Protein 1VR8 (pdb70)

Structure (mmCIF, N/CA/C/O backbone):
data_1VR8
#
_entry.id   1VR8
#
_cell.length_a   57.730
_cell.length_b   57.730
_cell.length_c   87.944
_cell.angle_alpha   90.00
_cell.angle_beta   90.00
_cell.angle_gamma   120.00
#
_symmetry.space_group_name_H-M   'P 32 2 1'
#
loop_
_entity.id
_entity.type
_entity.pdbx_description
1 polymer 'GTP binding regulator'
2 non-polymer 'AZIDE ION'
3 non-polymer GLYCEROL
4 water water
#
loop_
_atom_site.group_PDB
_atom_site.id
_atom_site.type_symbol
_atom_site.label_atom_id
_atom_site.label_alt_id
_atom_site.label_comp_id
_atom_site.label_asym_id
_atom_site.label_entity_id
_atom_site.label_seq_id
_atom_site.pdbx_PDB_ins_code
_atom_site.Cartn_x
_atom_site.Cartn_y
_atom_site.Cartn_z
_atom_site.occupancy
_atom_site.B_iso_or_equiv
_atom_site.auth_seq_id
_atom_site.auth_comp_id
_atom_site.auth_asym_id
_atom_site.auth_atom_id
_atom_site.pdbx_PDB_model_num
ATOM 1 N N . LYS A 1 5 ? 37.386 3.361 0.162 1.00 38.81 -7 LYS A N 1
ATOM 2 C CA . LYS A 1 5 ? 36.977 2.716 -1.126 1.00 35.86 -7 LYS A CA 1
ATOM 3 C C . LYS A 1 5 ? 35.796 3.413 -1.790 1.00 33.24 -7 LYS A C 1
ATOM 4 O O . LYS A 1 5 ? 34.772 3.629 -1.147 1.00 32.25 -7 LYS A O 1
ATOM 10 N N . ILE A 1 6 ? 35.900 3.727 -3.084 1.00 28.20 -6 ILE A N 1
ATOM 11 C CA . ILE A 1 6 ? 34.750 4.309 -3.778 1.00 27.81 -6 ILE A CA 1
ATOM 12 C C . ILE A 1 6 ? 33.613 3.300 -3.918 1.00 23.69 -6 ILE A C 1
ATOM 13 O O . ILE A 1 6 ? 32.439 3.685 -3.894 1.00 27.98 -6 ILE A O 1
ATOM 18 N N . HIS A 1 7 ? 33.949 2.023 -4.039 1.00 20.23 -5 HIS A N 1
ATOM 19 C CA . HIS A 1 7 ? 32.953 0.974 -4.138 1.00 22.08 -5 HIS A CA 1
ATOM 20 C C . HIS A 1 7 ? 33.212 -0.135 -3.137 1.00 23.86 -5 HIS A C 1
ATOM 21 O O . HIS A 1 7 ? 34.255 -0.776 -3.186 1.00 22.63 -5 HIS A O 1
ATOM 28 N N . HIS A 1 8 ? 32.219 -0.401 -2.293 1.00 22.02 -4 HIS A N 1
ATOM 29 C CA . HIS A 1 8 ? 32.238 -1.579 -1.432 1.00 23.84 -4 HIS A CA 1
ATOM 30 C C . HIS A 1 8 ? 31.728 -2.832 -2.134 1.00 22.51 -4 HIS A C 1
ATOM 31 O O . HIS A 1 8 ? 31.854 -3.929 -1.614 1.00 22.78 -4 HIS A O 1
ATOM 38 N N . HIS A 1 9 ? 31.217 -2.676 -3.356 1.00 21.25 -3 HIS A N 1
ATOM 39 C CA . HIS A 1 9 ? 30.763 -3.780 -4.163 1.00 21.76 -3 HIS A CA 1
ATOM 40 C C . HIS A 1 9 ? 31.178 -3.517 -5.598 1.00 21.06 -3 HIS A C 1
ATOM 41 O O . HIS A 1 9 ? 31.058 -2.383 -6.076 1.00 21.77 -3 HIS A O 1
ATOM 48 N N . HIS A 1 10 ? 31.746 -4.529 -6.245 1.00 19.88 -2 HIS A N 1
ATOM 49 C CA . HIS A 1 10 ? 32.102 -4.400 -7.666 1.00 21.40 -2 HIS A CA 1
ATOM 50 C C . HIS A 1 10 ? 32.142 -5.768 -8.329 1.00 22.64 -2 HIS A C 1
ATOM 51 O O . HIS A 1 10 ? 31.826 -6.796 -7.700 1.00 23.80 -2 HIS A O 1
ATOM 58 N N . HIS A 1 11 ? 32.541 -5.803 -9.602 1.00 21.89 -1 HIS A N 1
ATOM 59 C CA . HIS A 1 11 ? 32.445 -6.997 -10.423 1.00 22.97 -1 HIS A CA 1
ATOM 60 C C . HIS A 1 11 ? 33.739 -7.837 -10.427 1.00 23.10 -1 HIS A C 1
ATOM 61 O O . HIS A 1 11 ? 34.267 -8.239 -11.469 1.00 24.64 -1 HIS A O 1
ATOM 68 N N . HIS A 1 12 ? 34.247 -8.042 -9.217 1.00 20.71 0 HIS A N 1
ATOM 69 C CA . HIS A 1 12 ? 35.390 -8.879 -8.977 1.00 21.45 0 HIS A CA 1
ATOM 70 C C . HIS A 1 12 ? 35.337 -9.258 -7.511 1.00 22.06 0 HIS A C 1
ATOM 71 O O . HIS A 1 12 ? 34.701 -8.573 -6.716 1.00 21.38 0 HIS A O 1
ATOM 78 N N . PRO A 1 13 ? 35.987 -10.357 -7.153 1.00 25.08 25 PRO A N 1
ATOM 79 C CA . PRO A 1 13 ? 36.066 -10.706 -5.758 1.00 22.71 25 PRO A CA 1
ATOM 80 C C . PRO A 1 13 ? 36.843 -9.693 -4.927 1.00 23.50 25 PRO A C 1
ATOM 81 O O . PRO A 1 13 ? 37.592 -8.874 -5.469 1.00 22.60 25 PRO A O 1
ATOM 85 N N . PRO A 1 14 ? 36.687 -9.772 -3.604 1.00 23.13 26 PRO A N 1
ATOM 86 C CA . PRO A 1 14 ? 37.536 -9.033 -2.673 1.00 22.96 26 PRO A CA 1
ATOM 87 C C . PRO A 1 14 ? 39.005 -9.350 -2.917 1.00 24.92 26 PRO A C 1
ATOM 88 O O . PRO A 1 14 ? 39.339 -10.390 -3.484 1.00 23.48 26 PRO A O 1
ATOM 92 N N . GLU A 1 15 ? 39.886 -8.447 -2.532 1.00 25.35 27 GLU A N 1
ATOM 93 C CA . GLU A 1 15 ? 41.304 -8.616 -2.830 1.00 29.66 27 GLU A CA 1
ATOM 94 C C . GLU A 1 15 ? 41.900 -9.875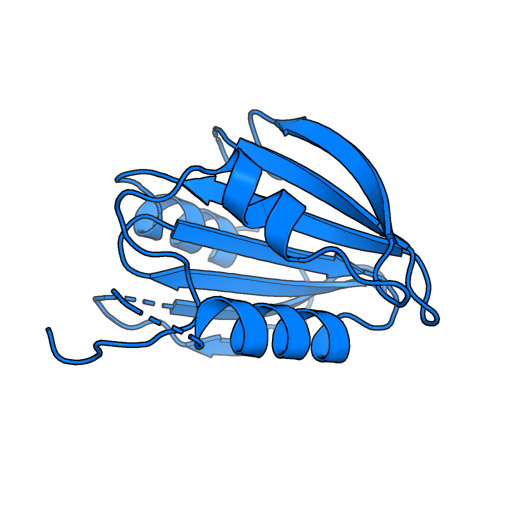 -2.183 1.00 26.20 27 GLU A C 1
ATOM 95 O O . GLU A 1 15 ? 42.765 -10.514 -2.776 1.00 28.34 27 GLU A O 1
ATOM 101 N N . ALA A 1 16 ? 41.385 -10.287 -1.020 1.00 26.31 28 ALA A N 1
ATOM 102 C CA . ALA A 1 16 ? 41.902 -11.464 -0.314 1.00 26.50 28 ALA A CA 1
ATOM 103 C C . ALA A 1 16 ? 41.337 -12.794 -0.809 1.00 26.38 28 ALA A C 1
ATOM 104 O O . ALA A 1 16 ? 41.756 -13.832 -0.350 1.00 25.42 28 ALA A O 1
ATOM 106 N N . TYR A 1 17 ? 40.397 -12.775 -1.733 1.00 23.97 29 TYR A N 1
ATOM 107 C CA . TYR A 1 17 ? 39.620 -13.970 -2.062 1.00 24.51 29 TYR A CA 1
ATOM 108 C C . TYR A 1 17 ? 40.477 -14.932 -2.903 1.00 25.53 29 TYR A C 1
ATOM 109 O O . TYR A 1 17 ? 41.304 -14.486 -3.690 1.00 25.69 29 TYR A O 1
ATOM 118 N N . SER A 1 18 ? 40.281 -16.235 -2.699 1.00 24.10 30 SER A N 1
ATOM 119 C CA . SER A 1 18 ? 40.952 -17.268 -3.472 1.00 26.06 30 SER A CA 1
ATOM 120 C C . SER A 1 18 ? 40.558 -17.269 -4.939 1.00 24.55 30 SER A C 1
ATOM 121 O O . SER A 1 18 ? 39.382 -17.173 -5.292 1.00 25.19 30 SER A O 1
ATOM 124 N N . LEU A 1 19 ? 41.548 -17.418 -5.811 1.00 27.46 31 LEU A N 1
ATOM 125 C CA . LEU A 1 19 ? 41.281 -17.556 -7.231 1.00 25.09 31 LEU A CA 1
ATOM 126 C C . LEU A 1 19 ? 40.378 -18.773 -7.505 1.00 23.05 31 LEU A C 1
ATOM 127 O O . LEU A 1 19 ? 39.431 -18.717 -8.308 1.00 25.00 31 LEU A O 1
ATOM 132 N N . ASP A 1 20 ? 40.674 -19.883 -6.837 1.00 23.55 32 ASP A N 1
ATOM 133 C CA . ASP A 1 20 ? 39.866 -21.086 -7.021 1.00 24.34 32 ASP A CA 1
ATOM 134 C C . ASP A 1 20 ? 38.424 -20.836 -6.623 1.00 24.33 32 ASP A C 1
ATOM 135 O O . ASP A 1 20 ? 37.476 -21.203 -7.339 1.00 24.35 32 ASP A O 1
ATOM 140 N N . THR A 1 21 ? 38.231 -20.199 -5.479 1.00 25.48 33 THR A N 1
ATOM 141 C CA . THR A 1 21 ? 36.878 -19.952 -5.011 1.00 25.30 33 THR A CA 1
ATOM 142 C C . THR A 1 21 ? 36.153 -18.991 -5.938 1.00 25.35 33 THR A C 1
ATOM 143 O O . THR A 1 21 ? 34.969 -19.148 -6.185 1.00 24.66 33 THR A O 1
ATOM 147 N N . ALA A 1 22 ? 36.885 -18.058 -6.539 1.00 25.96 34 ALA A N 1
ATOM 148 C CA . ALA A 1 22 ? 36.318 -17.152 -7.527 1.00 25.76 34 ALA A CA 1
ATOM 149 C C . ALA A 1 22 ? 35.709 -17.894 -8.738 1.00 25.60 34 ALA A C 1
ATOM 150 O O . ALA A 1 22 ? 34.764 -17.419 -9.333 1.00 25.90 34 ALA A O 1
ATOM 152 N N . ILE A 1 23 ? 36.248 -19.054 -9.081 1.00 20.85 35 ILE A N 1
ATOM 153 C CA . ILE A 1 23 ? 35.638 -19.902 -10.113 1.00 22.34 35 ILE A CA 1
ATOM 154 C C . ILE A 1 23 ? 34.465 -20.699 -9.560 1.00 22.08 35 ILE A C 1
ATOM 155 O O . ILE A 1 23 ? 33.336 -20.705 -10.111 1.00 23.17 35 ILE A O 1
ATOM 160 N N . PHE A 1 24 ? 34.720 -21.396 -8.460 1.00 24.60 36 PHE A N 1
ATOM 161 C CA . PHE A 1 24 ? 33.744 -22.362 -7.960 1.00 24.51 36 PHE A CA 1
ATOM 162 C C . PHE A 1 24 ? 32.461 -21.710 -7.479 1.00 24.26 36 PHE A C 1
ATOM 163 O O . PHE A 1 24 ? 31.385 -22.288 -7.592 1.00 24.09 36 PHE A O 1
ATOM 171 N N . VAL A 1 25 ? 32.547 -20.470 -6.996 1.00 23.34 37 VAL A N 1
ATOM 172 C CA . VAL A 1 25 ? 31.353 -19.774 -6.524 1.00 19.83 37 VAL A CA 1
ATOM 173 C C . VAL A 1 25 ? 30.362 -19.424 -7.658 1.00 23.25 37 VAL A C 1
ATOM 174 O O . VAL A 1 25 ? 29.204 -19.110 -7.426 1.00 24.19 37 VAL A O 1
ATOM 178 N N . LEU A 1 26 ? 30.828 -19.504 -8.904 1.00 23.23 38 LEU A N 1
ATOM 179 C CA . LEU A 1 26 ? 29.974 -19.160 -10.050 1.00 21.90 38 LEU A CA 1
ATOM 180 C C . LEU A 1 26 ? 29.058 -20.288 -10.499 1.00 23.03 38 LEU A C 1
ATOM 181 O O . LEU A 1 26 ? 28.159 -20.073 -11.308 1.00 21.70 38 LEU A O 1
ATOM 186 N N . GLU A 1 27 ? 29.287 -21.501 -10.020 1.00 22.60 39 GLU A N 1
ATOM 187 C CA . GLU A 1 27 ? 28.514 -22.627 -10.474 1.00 24.16 39 GLU A CA 1
ATOM 188 C C . GLU A 1 27 ? 27.056 -22.510 -9.975 1.00 25.47 39 GLU A C 1
ATOM 189 O O . GLU A 1 27 ? 26.787 -22.080 -8.849 1.00 25.17 39 GLU A O 1
ATOM 195 N N . THR A 1 28 ? 26.088 -22.849 -10.829 1.00 21.82 40 THR A N 1
ATOM 196 C CA . THR A 1 28 ? 24.706 -22.997 -10.415 1.00 23.39 40 THR A CA 1
ATOM 197 C C . THR A 1 28 ? 24.161 -24.177 -11.209 1.00 26.34 40 THR A C 1
ATOM 198 O O . THR A 1 28 ? 24.877 -24.763 -12.021 1.00 24.48 40 THR A O 1
ATOM 202 N N . ARG A 1 29 ? 22.889 -24.493 -11.030 1.00 26.36 41 ARG A N 1
ATOM 203 C CA . ARG A 1 29 ? 22.291 -25.545 -11.852 1.00 29.14 41 ARG A CA 1
ATOM 204 C C . ARG A 1 29 ? 22.273 -25.179 -13.341 1.00 27.95 41 ARG A C 1
ATOM 205 O O . ARG A 1 29 ? 22.213 -26.064 -14.166 1.00 32.91 41 ARG A O 1
ATOM 208 N N . ASP A 1 30 ? 22.332 -23.896 -13.675 1.00 27.46 42 ASP A N 1
ATOM 209 C CA . ASP A 1 30 ? 22.312 -23.419 -15.080 1.00 30.48 42 ASP A CA 1
ATOM 210 C C . ASP A 1 30 ? 23.717 -23.143 -15.650 1.00 32.04 42 ASP A C 1
ATOM 211 O O . ASP A 1 30 ? 23.859 -22.792 -16.826 1.00 33.24 42 ASP A O 1
ATOM 216 N N . TYR A 1 31 ? 24.734 -23.179 -14.793 1.00 25.91 43 TYR A N 1
ATOM 217 C CA . TYR A 1 31 ? 26.112 -22.862 -15.183 1.00 25.29 43 TYR A CA 1
ATOM 218 C C . TYR A 1 31 ? 26.957 -23.968 -14.535 1.00 26.11 43 TYR A C 1
ATOM 219 O O . TYR A 1 31 ? 27.375 -23.821 -13.396 1.00 27.21 43 TYR A O 1
ATOM 228 N N . ARG A 1 32 ? 27.144 -25.076 -15.232 1.00 24.03 44 ARG A N 1
ATOM 229 C CA . ARG A 1 32 ? 27.749 -26.260 -14.628 1.00 25.41 44 ARG A CA 1
ATOM 230 C C . ARG A 1 32 ? 29.210 -26.287 -14.991 1.00 24.68 44 ARG A C 1
ATOM 231 O O . ARG A 1 32 ? 29.556 -26.224 -16.168 1.00 24.54 44 ARG A O 1
ATOM 239 N N . LEU A 1 33 ? 30.078 -26.408 -13.991 1.00 23.12 45 LEU A N 1
ATOM 240 C CA . LEU A 1 33 ? 31.506 -26.457 -14.256 1.00 22.67 45 LEU A CA 1
ATOM 241 C C . LEU A 1 33 ? 31.861 -27.809 -14.885 1.00 23.90 45 LEU A C 1
ATOM 242 O O . LEU A 1 33 ? 31.480 -28.869 -14.379 1.00 23.61 45 LEU A O 1
ATOM 247 N N . SER A 1 34 ? 32.550 -27.782 -16.026 1.00 21.23 46 SER A N 1
ATOM 248 C CA . SER A 1 34 ? 32.938 -28.988 -16.682 1.00 22.02 46 SER A CA 1
ATOM 249 C C . SER A 1 34 ? 34.443 -29.214 -16.782 1.00 20.71 46 SER A C 1
ATOM 250 O O . SER A 1 34 ? 34.870 -30.341 -17.032 1.00 22.67 46 SER A O 1
ATOM 253 N N . ASP A 1 35 ? 35.245 -28.159 -16.580 1.00 20.40 47 ASP A N 1
ATOM 254 C CA . ASP A 1 35 ? 36.692 -28.244 -16.691 1.00 18.82 47 ASP A CA 1
ATOM 255 C C . ASP A 1 35 ? 37.353 -27.075 -15.983 1.00 19.35 47 ASP A C 1
ATOM 256 O O . ASP A 1 35 ? 36.822 -25.985 -15.952 1.00 20.86 47 ASP A O 1
ATOM 261 N N . VAL A 1 36 ? 38.510 -27.360 -15.410 1.00 20.52 48 VAL A N 1
ATOM 262 C CA . VAL A 1 36 ? 39.394 -26.369 -14.796 1.00 20.67 48 VAL A CA 1
ATOM 263 C C . VAL A 1 36 ? 40.824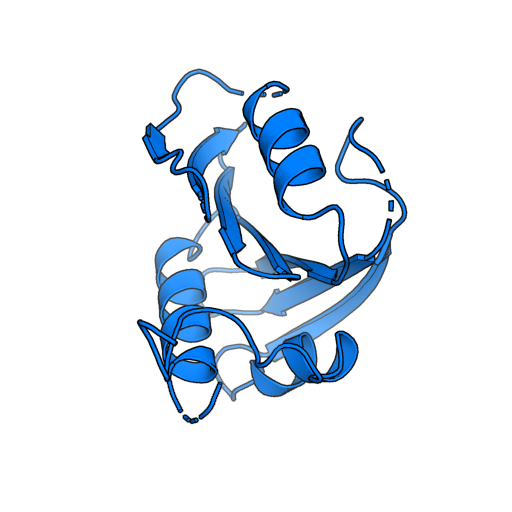 -26.758 -15.134 1.00 19.78 48 VAL A C 1
ATOM 264 O O . VAL A 1 36 ? 41.205 -27.925 -14.989 1.00 19.75 48 VAL A O 1
ATOM 268 N N . LYS A 1 37 ? 41.602 -25.783 -15.592 1.00 21.91 49 LYS A N 1
ATOM 269 C CA . LYS A 1 37 ? 42.993 -26.022 -15.975 1.00 22.08 49 LYS A CA 1
ATOM 270 C C . LYS A 1 37 ? 43.830 -24.802 -15.626 1.00 21.22 49 LYS A C 1
ATOM 271 O O . LYS A 1 37 ? 43.440 -23.679 -15.965 1.00 19.18 49 LYS A O 1
ATOM 277 N N . GLU A 1 38 ? 44.997 -25.028 -15.014 1.00 21.00 50 GLU A N 1
ATOM 278 C CA . GLU A 1 38 ? 46.000 -23.966 -14.857 1.00 22.37 50 GLU A CA 1
ATOM 279 C C . GLU A 1 38 ? 46.571 -23.570 -16.198 1.00 21.55 50 GLU A C 1
ATOM 280 O O . GLU A 1 38 ? 46.836 -24.436 -17.019 1.00 23.16 50 GLU A O 1
ATOM 286 N N . ILE A 1 39 ? 46.825 -22.269 -16.366 1.00 21.46 51 ILE A N 1
ATOM 287 C CA . ILE A 1 39 ? 47.414 -21.734 -17.583 1.00 23.92 51 ILE A CA 1
ATOM 288 C C . ILE A 1 39 ? 48.586 -20.801 -17.253 1.00 21.76 51 ILE A C 1
ATOM 289 O O . ILE A 1 39 ? 48.677 -20.254 -16.156 1.00 21.93 51 ILE A O 1
ATOM 294 N N . ASP A 1 40 ? 49.479 -20.658 -18.213 1.00 21.34 52 AS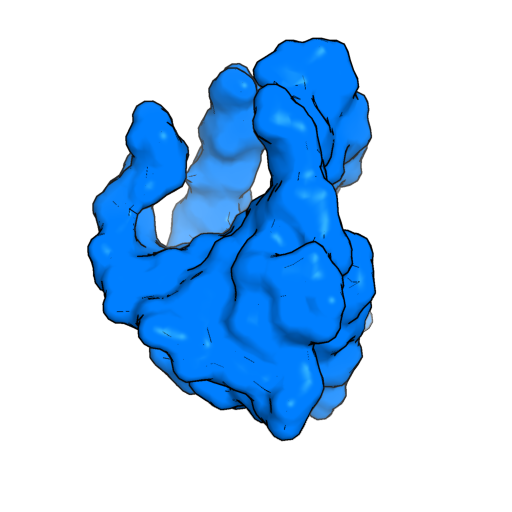P A N 1
ATOM 295 C CA . ASP A 1 40 ? 50.591 -19.733 -18.137 1.00 23.26 52 ASP A CA 1
ATOM 296 C C . ASP A 1 40 ? 50.374 -18.554 -19.086 1.00 23.38 52 ASP A C 1
ATOM 297 O O . ASP A 1 40 ? 51.079 -17.555 -19.010 1.00 22.48 52 ASP A O 1
ATOM 302 N N . SER A 1 41 ? 49.440 -18.699 -20.009 1.00 21.37 53 SER A N 1
ATOM 303 C CA . SER A 1 41 ? 49.236 -17.685 -21.035 1.00 24.64 53 SER A CA 1
ATOM 304 C C . SER A 1 41 ? 47.822 -17.721 -21.584 1.00 27.09 53 SER A C 1
ATOM 305 O O . SER A 1 41 ? 47.093 -18.704 -21.424 1.00 25.13 53 SER A O 1
ATOM 308 N N . TYR A 1 42 ? 47.428 -16.605 -22.178 1.00 23.03 54 TYR A N 1
ATOM 309 C CA . TYR A 1 42 ? 46.251 -16.532 -23.008 1.00 25.97 54 TYR A CA 1
ATOM 310 C C . TYR A 1 42 ? 46.812 -16.158 -24.370 1.00 30.32 54 TYR A C 1
ATOM 311 O O . TYR A 1 42 ? 47.282 -15.042 -24.566 1.00 30.25 54 TYR A O 1
ATOM 320 N N . GLY A 1 43 ? 46.802 -17.122 -25.284 1.00 34.27 55 GLY A N 1
ATOM 321 C CA . GLY A 1 43 ? 47.509 -16.998 -26.559 1.00 33.68 55 GLY A CA 1
ATOM 322 C C . GLY A 1 43 ? 48.968 -16.675 -26.336 1.00 33.88 55 GLY A C 1
ATOM 323 O O . GLY A 1 43 ? 49.668 -17.374 -25.609 1.00 35.71 55 GLY A O 1
ATOM 324 N N . ASP A 1 44 ? 49.403 -15.573 -26.929 1.00 36.09 56 ASP A N 1
ATOM 325 C CA . ASP A 1 44 ? 50.784 -15.120 -26.835 1.00 35.78 56 ASP A CA 1
ATOM 326 C C . ASP A 1 44 ? 51.029 -14.192 -25.630 1.00 33.90 56 ASP A C 1
ATOM 327 O O . ASP A 1 44 ? 52.111 -13.621 -25.529 1.00 36.82 56 ASP A O 1
ATOM 330 N N . VAL A 1 45 ? 50.038 -14.025 -24.743 1.00 28.63 57 VAL A N 1
ATOM 331 C CA . VAL A 1 45 ? 50.172 -13.126 -23.612 1.00 25.32 57 VAL A CA 1
ATOM 332 C C . VAL A 1 45 ? 50.380 -13.888 -22.309 1.00 25.68 57 VAL A C 1
ATOM 333 O O . VAL A 1 45 ? 49.573 -14.722 -21.966 1.00 24.91 57 VAL A O 1
ATOM 337 N N . GLU A 1 46 ? 51.460 -13.587 -21.594 1.00 23.70 58 GLU A N 1
ATOM 338 C CA . GLU A 1 46 ? 51.759 -14.255 -20.345 1.00 28.89 58 GLU A CA 1
ATOM 339 C C . GLU A 1 46 ? 50.691 -13.895 -19.330 1.00 27.26 58 GLU A C 1
ATOM 340 O O . GLU A 1 46 ? 50.342 -12.727 -19.154 1.00 25.22 58 GLU A O 1
ATOM 354 N N . LYS A 1 48 ? 49.483 -15.952 -15.729 1.00 24.11 60 LYS A N 1
ATOM 355 C CA . LYS A 1 48 ? 49.497 -17.124 -14.876 1.00 26.57 60 LYS A CA 1
ATOM 356 C C . LYS A 1 48 ? 48.196 -17.147 -14.075 1.00 26.29 60 LYS A C 1
ATOM 357 O O . LYS A 1 48 ? 47.952 -16.317 -13.210 1.00 30.90 60 LYS A O 1
ATOM 362 N N . GLY A 1 49 ? 47.336 -18.093 -14.417 1.00 23.55 61 GLY A N 1
ATOM 363 C CA . GLY A 1 49 ? 45.990 -18.157 -13.889 1.00 24.97 61 GLY A CA 1
ATOM 364 C C . GLY A 1 49 ? 45.357 -19.523 -14.111 1.00 22.01 61 GLY A C 1
ATOM 365 O O . GLY A 1 49 ? 46.046 -20.550 -14.097 1.00 21.03 61 GLY A O 1
ATOM 366 N N . LYS A 1 50 ? 44.040 -19.511 -14.291 1.00 22.47 62 LYS A N 1
ATOM 367 C CA . LYS A 1 50 ? 43.273 -20.705 -14.610 1.00 23.81 62 LYS A CA 1
ATOM 368 C C . LYS A 1 50 ? 42.226 -20.367 -15.629 1.00 22.79 62 LYS A C 1
ATOM 369 O O . LYS A 1 50 ? 41.793 -19.212 -15.754 1.00 23.45 62 LYS A O 1
ATOM 375 N N . VAL A 1 51 ? 41.831 -21.382 -16.385 1.00 21.57 63 VAL A N 1
ATOM 376 C CA . VAL A 1 51 ? 40.670 -21.315 -17.242 1.00 20.78 63 VAL A CA 1
ATOM 377 C C . VAL A 1 51 ? 39.674 -22.412 -16.818 1.00 21.30 63 VAL A C 1
ATOM 378 O O . VAL A 1 51 ? 40.062 -23.562 -16.583 1.00 21.27 63 VAL A O 1
ATOM 382 N N . ALA A 1 52 ? 38.409 -22.020 -16.754 1.00 21.93 64 ALA A N 1
ATOM 383 C CA . ALA A 1 52 ? 37.297 -22.885 -16.431 1.00 20.70 64 ALA A CA 1
ATOM 384 C C . ALA A 1 52 ? 36.307 -22.882 -17.552 1.00 22.17 64 ALA A C 1
ATOM 385 O O . ALA A 1 52 ? 36.136 -21.851 -18.248 1.00 23.59 64 ALA A O 1
ATOM 387 N N . VAL A 1 53 ? 35.698 -24.035 -17.804 1.00 21.09 65 VAL A N 1
ATOM 388 C CA . VAL A 1 53 ? 34.616 -24.155 -18.762 1.00 20.43 65 VAL A CA 1
ATOM 389 C C . VAL A 1 53 ? 33.316 -24.440 -18.025 1.00 21.67 65 VAL A C 1
ATOM 390 O O . VAL A 1 53 ? 33.238 -25.372 -17.211 1.00 23.55 65 VAL A O 1
ATOM 394 N N . PHE A 1 54 ? 32.312 -23.627 -18.320 1.00 21.67 66 PHE A N 1
ATOM 395 C CA . PHE A 1 54 ? 30.976 -23.807 -17.777 1.00 20.43 66 PHE A CA 1
ATOM 396 C C . PHE A 1 54 ? 30.069 -24.221 -18.907 1.00 23.30 66 PHE A C 1
ATOM 397 O O . PHE A 1 54 ? 30.032 -23.581 -19.955 1.00 21.85 66 PHE A O 1
ATOM 405 N N . GLU A 1 55 ? 29.323 -25.290 -18.691 1.00 23.11 67 GLU A N 1
ATOM 406 C CA . GLU A 1 55 ? 28.274 -25.687 -19.622 1.00 24.48 67 GLU A CA 1
ATOM 407 C C . GLU A 1 55 ? 27.020 -24.894 -19.322 1.00 27.18 67 GLU A C 1
ATOM 408 O O . GLU A 1 55 ? 26.587 -24.821 -18.179 1.00 24.90 67 GLU A O 1
ATOM 414 N N . THR A 1 56 ? 26.438 -24.289 -20.351 1.00 25.63 68 THR A N 1
ATOM 415 C CA . THR A 1 56 ? 25.284 -23.411 -20.175 1.00 26.75 68 THR A CA 1
ATOM 416 C C . THR A 1 56 ? 24.272 -23.836 -21.219 1.00 28.10 68 THR A C 1
ATOM 417 O O . THR A 1 56 ? 24.557 -24.674 -22.072 1.00 29.67 68 THR A O 1
ATOM 421 N N . GLU A 1 57 ? 23.074 -23.280 -21.143 1.00 29.65 69 GLU A N 1
ATOM 422 C CA . GLU A 1 57 ? 22.059 -23.620 -22.139 1.00 32.56 69 GLU A CA 1
ATOM 423 C C . GLU A 1 57 ? 22.457 -23.105 -23.523 1.00 31.33 69 GLU A C 1
ATOM 424 O O . GLU A 1 57 ? 21.928 -23.549 -24.531 1.00 32.01 69 GLU A O 1
ATOM 430 N N . TYR A 1 58 ? 23.369 -22.145 -23.551 1.00 29.23 70 TYR A N 1
ATOM 431 C CA . TYR A 1 58 ? 23.828 -21.532 -24.799 1.00 30.22 70 TYR A CA 1
ATOM 432 C C . TYR A 1 58 ? 24.980 -22.316 -25.437 1.00 30.23 70 TYR A C 1
ATOM 433 O O . TYR A 1 58 ? 25.302 -22.113 -26.615 1.00 29.52 70 TYR A O 1
ATOM 442 N N . GLY A 1 59 ? 25.572 -23.221 -24.659 1.00 26.97 71 GLY A N 1
ATOM 443 C CA . GLY A 1 59 ? 26.788 -23.952 -25.012 1.00 25.41 71 GLY A CA 1
ATOM 444 C C . GLY A 1 59 ? 27.908 -23.625 -24.033 1.00 24.15 71 GLY A C 1
ATOM 445 O O . GLY A 1 59 ? 27.690 -22.923 -23.049 1.00 24.54 71 GLY A O 1
ATOM 446 N N . PRO A 1 60 ? 29.121 -24.107 -24.311 1.00 23.87 72 PRO A N 1
ATOM 447 C CA . PRO A 1 60 ? 30.194 -23.912 -23.346 1.00 21.58 72 PRO A CA 1
ATOM 448 C C . PRO A 1 60 ? 30.719 -22.478 -23.378 1.00 20.93 72 PRO A C 1
ATOM 449 O O . PRO A 1 60 ? 30.849 -21.879 -24.448 1.00 21.34 72 PRO A O 1
ATOM 453 N N . VAL A 1 61 ? 30.997 -21.954 -22.197 1.00 20.30 73 VAL A N 1
ATOM 454 C CA . VAL A 1 61 ? 31.587 -20.646 -22.012 1.00 22.38 73 VAL A CA 1
ATOM 455 C C . VAL A 1 61 ? 32.891 -20.795 -21.213 1.00 22.75 73 VAL A C 1
ATOM 456 O O . VAL A 1 61 ? 32.966 -21.561 -20.248 1.00 23.29 73 VAL A O 1
ATOM 460 N N . PHE A 1 62 ? 33.932 -20.095 -21.647 1.00 20.87 74 PHE A N 1
ATOM 461 C CA . PHE A 1 62 ? 35.240 -20.182 -21.034 1.00 21.04 74 PHE A CA 1
ATOM 462 C C . PHE A 1 62 ? 35.489 -18.953 -20.176 1.00 24.08 74 PHE A C 1
ATOM 463 O O . PHE A 1 62 ? 35.259 -17.827 -20.596 1.00 23.98 74 PHE A O 1
ATOM 471 N N . LEU A 1 63 ? 35.953 -19.178 -18.961 1.00 22.03 75 LEU A N 1
ATOM 472 C CA . LEU A 1 63 ? 36.325 -18.114 -18.059 1.00 23.75 75 LEU A CA 1
ATOM 473 C C . LEU A 1 63 ? 37.795 -18.258 -17.699 1.00 24.02 75 LEU A C 1
ATOM 474 O O . LEU A 1 63 ? 38.209 -19.275 -17.143 1.00 22.93 75 LEU A O 1
ATOM 479 N N . TYR A 1 64 ? 38.559 -17.237 -18.028 1.00 23.00 76 TYR A N 1
ATOM 480 C CA . TYR A 1 64 ? 39.983 -17.117 -17.684 1.00 22.76 76 TYR A CA 1
ATOM 481 C C . TYR A 1 64 ? 40.101 -16.162 -16.515 1.00 23.16 76 TYR A C 1
ATOM 482 O O . TYR A 1 64 ? 39.493 -15.081 -16.512 1.00 25.00 76 TYR A O 1
ATOM 491 N N . VAL A 1 65 ? 40.865 -16.575 -15.520 1.00 23.41 77 VAL A N 1
ATOM 492 C CA . VAL A 1 65 ? 41.024 -15.777 -14.316 1.00 22.63 77 VAL A CA 1
ATOM 493 C C . VAL A 1 65 ? 42.494 -15.620 -13.952 1.00 23.22 77 VAL A C 1
ATOM 494 O O . VAL A 1 65 ? 43.256 -16.596 -13.939 1.00 22.47 77 VAL A O 1
ATOM 501 N N . TYR A 1 66 ? 42.860 -14.403 -13.578 1.00 22.05 78 TYR A N 1
ATOM 502 C CA . TYR A 1 66 ? 44.176 -14.075 -13.060 1.00 21.47 78 TYR A CA 1
ATOM 503 C C . TYR A 1 66 ? 43.987 -13.239 -11.799 1.00 21.49 78 TYR A C 1
ATOM 504 O O . TYR A 1 66 ? 43.148 -12.329 -11.778 1.00 22.42 78 TYR A O 1
ATOM 513 N N . LYS A 1 67 ? 44.746 -13.560 -10.752 1.00 20.79 79 LYS A N 1
ATOM 514 C CA . LYS A 1 67 ? 44.799 -12.767 -9.529 1.00 24.75 79 LYS A CA 1
ATOM 515 C C . LYS A 1 67 ? 46.235 -12.325 -9.340 1.00 25.33 79 LYS A C 1
ATOM 516 O O . LYS A 1 67 ? 47.149 -13.150 -9.352 1.00 22.66 79 LYS A O 1
ATOM 522 N N . GLY A 1 68 ? 46.451 -11.046 -9.097 1.00 23.76 80 GLY A N 1
ATOM 523 C CA . GLY A 1 68 ? 47.774 -10.537 -8.853 1.00 25.24 80 GLY A CA 1
ATOM 524 C C . GLY A 1 68 ? 47.976 -9.063 -9.138 1.00 25.17 80 GLY A C 1
ATOM 525 O O . GLY A 1 68 ? 47.053 -8.364 -9.547 1.00 25.89 80 GLY A O 1
ATOM 526 N N . GLU A 1 69 ? 49.214 -8.620 -8.931 1.00 26.00 81 GLU A N 1
ATOM 527 C CA . GLU A 1 69 ? 49.570 -7.203 -9.017 1.00 28.57 81 GLU A CA 1
ATOM 528 C C . GLU A 1 69 ? 49.740 -6.693 -10.437 1.00 27.37 81 GLU A C 1
ATOM 529 O O . GLU A 1 69 ? 49.914 -5.485 -10.643 1.00 26.12 81 GLU A O 1
ATOM 532 N N . GLU A 1 70 ? 49.699 -7.581 -11.417 1.00 25.80 82 GLU A N 1
ATOM 533 C CA . GLU A 1 70 ? 49.943 -7.185 -12.800 1.00 27.46 82 GLU A CA 1
ATOM 534 C C . GLU A 1 70 ? 48.702 -7.259 -13.660 1.00 26.25 82 GLU A C 1
ATOM 535 O O . GLU A 1 70 ? 48.808 -7.362 -14.868 1.00 24.61 82 GLU A O 1
ATOM 541 N N . ALA A 1 71 ? 47.515 -7.150 -13.060 1.00 23.61 83 ALA A N 1
ATOM 542 C CA . ALA A 1 71 ? 46.257 -7.293 -13.817 1.00 24.39 83 ALA A CA 1
ATOM 543 C C . ALA A 1 71 ? 46.154 -6.266 -14.931 1.00 23.05 83 ALA A C 1
ATOM 544 O O . ALA A 1 71 ? 45.858 -6.628 -16.075 1.00 23.26 83 ALA A O 1
ATOM 546 N N . LYS A 1 72 ? 46.408 -5.009 -14.612 1.00 24.19 84 LYS A N 1
ATOM 547 C CA . LYS A 1 72 ? 46.376 -3.939 -15.625 1.00 23.74 84 LYS A CA 1
ATOM 548 C C . LYS A 1 72 ? 47.342 -4.190 -16.779 1.00 24.67 84 LYS A C 1
ATOM 549 O O . LYS A 1 72 ? 46.948 -4.090 -17.940 1.00 23.27 84 LYS A O 1
ATOM 555 N N . LYS A 1 73 ? 48.597 -4.494 -16.450 1.00 25.25 85 LYS A N 1
ATOM 556 C CA . LYS A 1 73 ? 49.641 -4.726 -17.446 1.00 26.02 85 LYS A CA 1
ATOM 557 C C . LYS A 1 73 ? 49.217 -5.804 -18.436 1.00 23.96 85 LYS A C 1
ATOM 558 O O . LYS A 1 73 ? 49.363 -5.647 -19.659 1.00 23.10 85 LYS A O 1
ATOM 562 N N . ILE A 1 74 ? 48.680 -6.891 -17.904 1.00 23.46 86 ILE A N 1
ATOM 563 C CA . ILE A 1 74 ? 48.261 -8.026 -18.720 1.00 21.40 86 ILE A CA 1
ATOM 564 C C . ILE A 1 74 ? 47.071 -7.648 -19.573 1.00 22.67 86 ILE A C 1
ATOM 565 O O . ILE A 1 74 ? 47.045 -7.931 -20.778 1.00 22.20 86 ILE A O 1
ATOM 570 N N . TRP A 1 75 ? 46.082 -7.012 -18.951 1.00 22.71 87 TRP A N 1
ATOM 571 C CA . TRP A 1 75 ? 44.891 -6.562 -19.681 1.00 23.93 87 TRP A CA 1
ATOM 572 C C . TRP A 1 75 ? 45.298 -5.625 -20.826 1.00 23.83 87 TRP A C 1
ATOM 573 O O . TRP A 1 75 ? 44.804 -5.741 -21.966 1.00 24.69 87 TRP A O 1
ATOM 584 N N . LYS A 1 76 ? 46.234 -4.723 -20.568 1.00 25.64 88 LYS A N 1
ATOM 585 C CA . LYS A 1 76 ? 46.695 -3.873 -21.651 1.00 28.99 88 LYS A CA 1
ATOM 586 C C . LYS A 1 76 ? 47.390 -4.666 -22.759 1.00 29.45 88 LYS A C 1
ATOM 587 O O . LYS A 1 76 ? 47.192 -4.366 -23.920 1.00 27.05 88 LYS A O 1
ATOM 592 N N . LYS A 1 77 ? 48.194 -5.674 -22.402 1.00 27.60 89 LYS A N 1
ATOM 593 C CA . LYS A 1 77 ? 48.817 -6.529 -23.413 1.00 27.86 89 LYS A CA 1
ATOM 594 C C . LYS A 1 77 ? 47.754 -7.273 -24.212 1.00 27.88 89 LYS A C 1
ATOM 595 O O . LYS A 1 77 ? 47.896 -7.422 -25.423 1.00 29.61 89 LYS A O 1
ATOM 599 N N . LEU A 1 78 ? 46.688 -7.714 -23.545 1.00 27.04 90 LEU A N 1
ATOM 600 C CA . LEU A 1 78 ? 45.593 -8.426 -24.211 1.00 29.93 90 LEU A CA 1
ATOM 601 C C . LEU A 1 78 ? 44.880 -7.519 -25.181 1.00 34.35 90 LEU A C 1
ATOM 602 O O . LEU A 1 78 ? 44.560 -7.905 -26.312 1.00 34.06 90 LEU A O 1
ATOM 607 N N . ASN A 1 79 ? 44.604 -6.313 -24.719 1.00 37.33 91 ASN A N 1
ATOM 608 C CA . ASN A 1 79 ? 43.870 -5.345 -25.512 1.00 38.98 91 ASN A CA 1
ATOM 609 C C . ASN A 1 79 ? 44.672 -4.953 -26.749 1.00 41.27 91 ASN A C 1
ATOM 610 O O . ASN A 1 79 ? 44.093 -4.692 -27.798 1.00 37.30 91 ASN A O 1
ATOM 615 N N . GLY A 1 80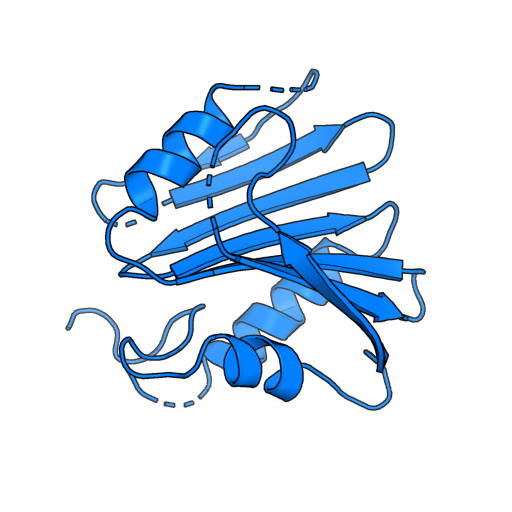 ? 46.003 -4.951 -26.635 1.00 45.62 92 GLY A N 1
ATOM 61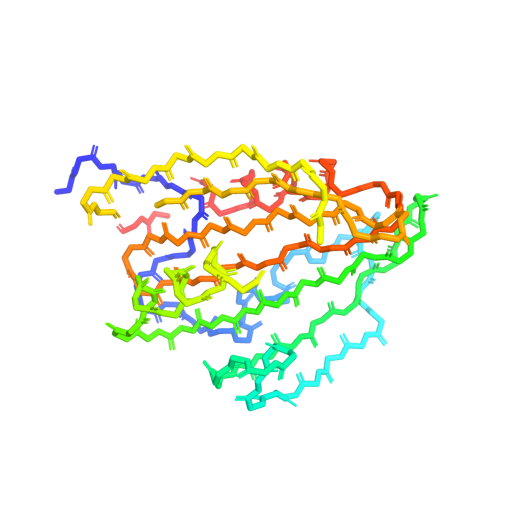6 C CA . GLY A 1 80 ? 46.897 -4.671 -27.771 1.00 50.44 92 GLY A CA 1
ATOM 617 C C . GLY A 1 80 ? 47.211 -5.826 -28.736 1.00 52.61 92 GLY A C 1
ATOM 618 O O . GLY A 1 80 ? 47.869 -5.619 -29.753 1.00 51.49 92 GLY A O 1
ATOM 619 N N . ARG A 1 81 ? 46.738 -7.037 -28.448 1.00 56.41 93 ARG A N 1
ATOM 620 C CA . ARG A 1 81 ? 47.106 -8.210 -29.250 1.00 58.98 93 ARG A CA 1
ATOM 621 C C . ARG A 1 81 ? 46.281 -8.344 -30.556 1.00 60.67 93 ARG A C 1
ATOM 622 O O . ARG A 1 81 ? 45.045 -8.398 -30.545 1.00 62.40 93 ARG A O 1
ATOM 630 N N . VAL A 1 85 ? 41.208 -9.997 -34.518 1.00 38.74 97 VAL A N 1
ATOM 631 C CA . VAL A 1 85 ? 39.904 -9.312 -34.479 1.00 35.79 97 VAL A CA 1
ATOM 632 C C . VAL A 1 85 ? 39.813 -8.140 -35.463 1.00 34.01 97 VAL A C 1
ATOM 633 O O . VAL A 1 85 ? 40.814 -7.542 -35.870 1.00 35.22 97 VAL A O 1
ATOM 637 N N . SER A 1 86 ? 38.580 -7.852 -35.856 1.00 27.68 98 SER A N 1
ATOM 638 C CA . SER A 1 86 ? 38.265 -6.769 -36.752 1.00 24.59 98 SER A CA 1
ATOM 639 C C . SER A 1 86 ? 37.646 -5.608 -35.968 1.00 22.07 98 SER A C 1
ATOM 640 O O . SER A 1 86 ? 37.924 -4.462 -36.252 1.00 20.85 98 SER A O 1
ATOM 643 N N . ILE A 1 87 ? 36.807 -5.932 -34.996 1.00 20.63 99 ILE A N 1
ATOM 644 C CA . ILE A 1 87 ? 36.125 -4.931 -34.186 1.00 22.53 99 ILE A CA 1
ATOM 645 C C . ILE A 1 87 ? 36.480 -5.042 -32.706 1.00 21.95 99 ILE A C 1
ATOM 646 O O . ILE A 1 87 ? 36.635 -6.127 -32.125 1.00 22.93 99 ILE A O 1
ATOM 651 N N . ARG A 1 88 ? 36.542 -3.900 -32.054 1.00 22.03 100 ARG A N 1
ATOM 652 C CA A ARG A 1 88 ? 36.815 -3.849 -30.635 0.70 25.00 100 ARG A CA 1
ATOM 653 C CA B ARG A 1 88 ? 36.720 -3.890 -30.619 0.30 21.97 100 ARG A CA 1
ATOM 654 C C . ARG A 1 88 ? 36.165 -2.627 -29.985 1.00 23.13 100 ARG A C 1
ATOM 655 O O . ARG A 1 88 ? 36.108 -1.568 -30.603 1.00 21.12 100 ARG A O 1
ATOM 670 N N . SER A 1 89 ? 35.725 -2.787 -28.743 1.00 23.04 101 SER A N 1
ATOM 671 C CA . SER A 1 89 ? 35.227 -1.676 -27.926 1.00 26.19 101 SER A CA 1
ATOM 672 C C . SER A 1 89 ? 36.032 -1.684 -26.639 1.00 22.81 101 SER A C 1
ATOM 673 O O . SER A 1 89 ? 36.135 -2.720 -25.982 1.00 22.97 101 SER A O 1
ATOM 676 N N . VAL A 1 90 ? 36.578 -0.534 -26.251 1.00 20.61 102 VAL A N 1
ATOM 677 C CA . VAL A 1 90 ? 37.503 -0.475 -25.116 1.00 20.30 102 VAL A CA 1
ATOM 678 C C . VAL A 1 90 ? 37.181 0.697 -24.174 1.00 21.87 102 VAL A C 1
ATOM 679 O O . VAL A 1 90 ? 37.123 1.831 -24.610 1.00 23.02 102 VAL A O 1
ATOM 683 N N . LEU A 1 91 ? 37.027 0.370 -22.889 1.00 20.78 103 LEU A N 1
ATOM 684 C CA . LEU A 1 91 ? 37.001 1.345 -21.798 1.00 21.16 103 LEU A CA 1
ATOM 685 C C . LEU A 1 91 ? 38.273 1.174 -21.041 1.00 20.07 103 LEU A C 1
ATOM 686 O O . LEU A 1 91 ? 38.538 0.105 -20.543 1.00 20.40 103 LEU A O 1
ATOM 691 N N . ASP A 1 92 ? 39.087 2.204 -20.981 1.00 19.51 104 ASP A N 1
ATOM 692 C CA . ASP A 1 92 ? 40.432 2.096 -20.401 1.00 20.57 104 ASP A CA 1
ATOM 693 C C . ASP A 1 92 ? 40.630 3.252 -19.425 1.00 20.43 104 ASP A C 1
ATOM 694 O O . ASP A 1 92 ? 40.912 4.381 -19.825 1.00 21.40 104 ASP A O 1
ATOM 699 N N . LEU A 1 93 ? 40.446 2.971 -18.143 1.00 20.55 105 LEU A N 1
ATOM 700 C CA . LEU A 1 93 ? 40.578 3.986 -17.110 1.00 19.24 105 LEU A CA 1
ATOM 701 C C . LEU A 1 93 ? 41.815 3.678 -16.275 1.00 20.82 105 LEU A C 1
ATOM 702 O O . LEU A 1 93 ? 42.365 2.583 -16.351 1.00 21.38 105 LEU A O 1
ATOM 707 N N . PRO A 1 94 ? 42.289 4.657 -15.499 1.00 21.14 106 PRO A N 1
ATOM 708 C CA . PRO A 1 94 ? 43.499 4.365 -14.720 1.00 20.41 106 PRO A CA 1
ATOM 709 C C . PRO A 1 94 ? 43.393 3.136 -13.849 1.00 21.83 106 PRO A C 1
ATOM 710 O O . PRO A 1 94 ? 44.332 2.349 -13.789 1.00 21.63 106 PRO A O 1
ATOM 714 N N . ASN A 1 95 ? 42.234 2.933 -13.229 1.00 20.56 107 ASN A N 1
ATOM 715 C CA . ASN A 1 95 ? 42.093 1.896 -12.225 1.00 21.34 107 ASN A CA 1
ATOM 716 C C . ASN A 1 95 ? 41.193 0.747 -12.611 1.00 19.92 107 ASN A C 1
ATOM 717 O O . ASN A 1 95 ? 40.924 -0.136 -11.785 1.00 22.07 107 ASN A O 1
ATOM 730 N N . GLY A 1 97 ? 39.493 -1.442 -16.439 1.00 20.47 109 GLY A N 1
ATOM 731 C CA . GLY A 1 97 ? 39.275 -1.493 -17.861 1.00 21.43 109 GLY A CA 1
ATOM 732 C C . GLY A 1 97 ? 38.394 -2.652 -18.263 1.00 20.51 109 GLY A C 1
ATOM 733 O O . GLY A 1 97 ? 38.313 -3.668 -17.555 1.00 21.07 109 GLY A O 1
ATOM 734 N N . LYS A 1 98 ? 37.745 -2.493 -19.409 1.00 21.73 110 LYS A N 1
ATOM 735 C CA . LYS A 1 98 ? 36.931 -3.517 -19.998 1.00 22.77 110 LYS A CA 1
ATOM 736 C C . LYS A 1 98 ? 37.013 -3.380 -21.517 1.00 21.67 110 LYS A C 1
ATOM 737 O O . LYS A 1 98 ? 36.926 -2.275 -22.038 1.00 20.96 110 LYS A O 1
ATOM 743 N N . 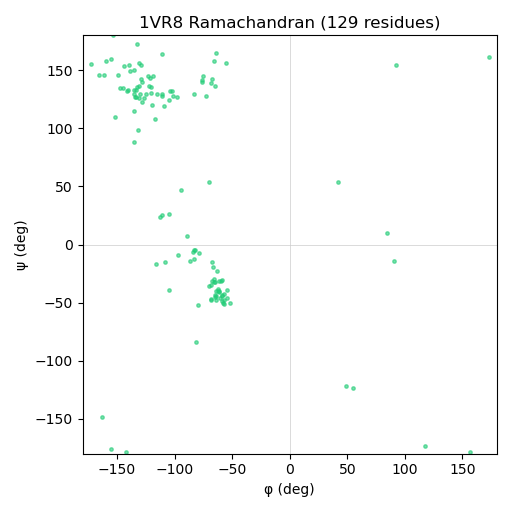PHE A 1 99 ? 37.200 -4.496 -22.211 1.00 20.00 111 PHE A N 1
ATOM 744 C CA . PHE A 1 99 ? 36.997 -4.529 -23.650 1.00 21.54 111 PHE A CA 1
ATOM 745 C C . PHE A 1 99 ? 36.097 -5.665 -24.060 1.00 22.56 111 PHE A C 1
ATOM 746 O O . PHE A 1 99 ? 35.976 -6.667 -23.358 1.00 21.66 111 PHE A O 1
ATOM 754 N N . SER A 1 100 ? 35.442 -5.473 -25.196 1.00 20.47 112 SER A N 1
ATOM 755 C CA . SER A 1 100 ? 34.657 -6.505 -25.858 1.00 22.31 112 SER A CA 1
ATOM 756 C C . SER A 1 100 ? 35.066 -6.613 -27.309 1.00 22.41 112 SER A C 1
ATOM 757 O O . SER A 1 100 ? 35.256 -5.595 -27.998 1.00 20.97 112 SER A O 1
ATOM 760 N N . THR A 1 101 ? 35.151 -7.840 -27.806 1.00 21.57 113 THR A N 1
ATOM 761 C CA . THR A 1 101 ? 35.517 -8.052 -29.185 1.00 22.01 113 THR A CA 1
ATOM 762 C C . THR A 1 101 ? 34.939 -9.384 -29.678 1.00 19.97 113 THR A C 1
ATOM 763 O O . THR A 1 101 ? 34.253 -10.097 -28.938 1.00 22.28 113 THR A O 1
ATOM 767 N N . VAL A 1 102 ? 35.213 -9.679 -30.929 1.00 22.31 114 VAL A N 1
ATOM 768 C CA . VAL A 1 102 ? 34.749 -10.920 -31.547 1.00 22.29 114 VAL A CA 1
ATOM 769 C C . VAL A 1 102 ? 35.909 -11.509 -32.335 1.00 22.80 114 VAL A C 1
ATOM 770 O O . VAL A 1 102 ? 36.535 -10.794 -33.074 1.00 21.20 114 VAL A O 1
ATOM 774 N N . SER A 1 103 ? 36.160 -12.805 -32.181 1.00 24.01 115 SER A N 1
ATOM 775 C CA . SER A 1 103 ? 37.239 -13.471 -32.911 1.00 27.47 115 SER A CA 1
ATOM 776 C C . SER A 1 103 ? 36.745 -14.794 -33.474 1.00 26.11 115 SER A C 1
ATOM 777 O O . SER A 1 103 ? 36.367 -15.658 -32.721 1.00 26.07 115 SER A O 1
ATOM 780 N N . ASN A 1 104 ? 36.697 -14.905 -34.789 1.00 26.20 116 ASN A N 1
ATOM 781 C CA . ASN A 1 104 ? 36.247 -16.133 -35.467 1.00 29.48 116 ASN A CA 1
ATOM 782 C C . ASN A 1 104 ? 35.019 -16.748 -34.798 1.00 28.91 116 ASN A C 1
ATOM 783 O O . ASN A 1 104 ? 35.007 -17.903 -34.382 1.00 29.36 116 ASN A O 1
ATOM 788 N N . GLY A 1 105 ? 33.987 -15.922 -34.642 1.00 27.37 117 GLY A N 1
ATOM 789 C CA . GLY A 1 105 ? 32.711 -16.398 -34.136 1.00 26.77 117 GLY A CA 1
ATOM 790 C C . GLY A 1 105 ? 32.512 -16.335 -32.644 1.00 27.04 117 GLY A C 1
ATOM 791 O O . GLY A 1 105 ? 31.390 -16.525 -32.184 1.00 27.09 117 GLY A O 1
ATOM 792 N N . LYS A 1 106 ? 33.596 -16.126 -31.889 1.00 26.77 118 LYS A N 1
ATOM 793 C CA . LYS A 1 106 ? 33.552 -16.160 -30.444 1.00 29.10 118 LYS A CA 1
ATOM 794 C C . LYS A 1 106 ? 33.539 -14.724 -29.918 1.00 29.34 118 LYS A C 1
ATOM 795 O O . LYS A 1 106 ? 34.397 -13.932 -30.280 1.00 27.38 118 LYS A O 1
ATOM 798 N N . LYS A 1 107 ? 32.578 -14.417 -29.054 1.00 28.31 119 LYS A N 1
ATOM 799 C CA . LYS A 1 107 ? 32.583 -13.157 -28.308 1.00 24.52 119 LYS A CA 1
ATOM 800 C C . LYS A 1 107 ? 33.611 -13.287 -27.199 1.00 24.02 119 LYS A C 1
ATOM 801 O O . LYS A 1 107 ? 33.730 -14.343 -26.574 1.00 22.40 119 LYS A O 1
ATOM 806 N N . ILE A 1 108 ? 34.335 -12.206 -26.940 1.00 23.10 120 ILE A N 1
ATOM 807 C CA . ILE A 1 108 ? 35.328 -12.132 -25.881 1.00 23.54 120 ILE A CA 1
ATOM 808 C C . ILE A 1 108 ? 35.109 -10.824 -25.112 1.00 23.20 120 ILE A C 1
ATOM 809 O O . ILE A 1 108 ? 35.052 -9.738 -25.700 1.00 23.00 120 ILE A O 1
ATOM 814 N N . VAL A 1 109 ? 34.976 -10.953 -23.804 1.00 22.56 121 VAL A N 1
ATOM 815 C CA . VAL A 1 109 ? 34.863 -9.810 -22.910 1.00 22.19 121 VAL A CA 1
ATOM 816 C C . VAL A 1 109 ? 35.925 -9.937 -21.812 1.00 24.87 121 VAL A C 1
ATOM 817 O O . VAL A 1 109 ? 36.023 -10.974 -21.138 1.00 24.09 121 VAL A O 1
ATOM 821 N N . ALA A 1 110 ? 36.743 -8.905 -21.627 1.00 23.37 122 ALA A N 1
ATOM 822 C CA . ALA A 1 110 ? 37.862 -8.993 -20.692 1.00 20.56 122 ALA A CA 1
ATOM 823 C C . ALA A 1 110 ? 37.868 -7.729 -19.840 1.00 21.45 122 ALA A C 1
ATOM 824 O O . ALA A 1 110 ? 37.789 -6.630 -20.394 1.00 22.06 122 ALA A O 1
ATOM 826 N N . TRP A 1 111 ? 37.998 -7.891 -18.521 1.00 23.28 123 TRP A N 1
ATOM 827 C CA . TRP A 1 111 ? 38.028 -6.720 -17.642 1.00 21.61 123 TRP A CA 1
ATOM 828 C C . TRP A 1 111 ? 38.988 -6.938 -16.485 1.00 22.78 123 TRP A C 1
ATOM 829 O O . TRP A 1 111 ? 39.288 -8.081 -16.108 1.00 24.43 123 TRP A O 1
ATOM 840 N N . TRP A 1 112 ? 39.500 -5.825 -15.968 1.00 22.96 124 TRP A N 1
ATOM 841 C CA . TRP A 1 112 ? 40.390 -5.836 -14.823 1.00 21.10 124 TRP A CA 1
ATOM 842 C C . TRP A 1 112 ? 39.968 -4.738 -13.851 1.00 20.60 124 TRP A C 1
ATOM 843 O O . TRP A 1 112 ? 39.406 -3.707 -14.250 1.00 20.18 124 TRP A O 1
ATOM 854 N N . ARG A 1 113 ? 40.242 -5.001 -12.581 1.00 20.81 125 ARG A N 1
ATOM 855 C CA . ARG A 1 113 ? 40.115 -4.023 -11.521 1.00 21.88 125 ARG A CA 1
ATOM 856 C C . ARG A 1 113 ? 40.841 -4.579 -10.305 1.00 21.39 125 ARG A C 1
ATOM 857 O O . ARG A 1 113 ? 40.857 -5.795 -10.081 1.00 22.71 125 ARG A O 1
ATOM 865 N N . LYS A 1 114 ? 41.440 -3.697 -9.533 1.00 22.01 126 LYS A N 1
ATOM 866 C CA . LYS A 1 114 ? 42.250 -4.078 -8.384 1.00 21.71 126 LYS A CA 1
ATOM 867 C C . LYS A 1 114 ? 43.253 -5.179 -8.798 1.00 23.73 126 LYS A C 1
ATOM 868 O O . LYS A 1 114 ? 44.054 -4.955 -9.697 1.00 23.02 126 LYS A O 1
ATOM 874 N N . ASN A 1 115 ? 43.195 -6.337 -8.135 1.00 22.42 127 ASN A N 1
ATOM 875 C CA . ASN A 1 115 ? 44.133 -7.428 -8.351 1.00 22.96 127 ASN A CA 1
ATOM 876 C C . ASN A 1 115 ? 43.512 -8.593 -9.154 1.00 20.83 127 ASN A C 1
ATOM 877 O O . ASN A 1 115 ? 43.999 -9.728 -9.079 1.00 23.13 127 ASN A O 1
ATOM 882 N N . TRP A 1 116 ? 42.506 -8.298 -9.977 1.00 22.20 128 TRP A N 1
ATOM 883 C CA . TRP A 1 116 ? 41.799 -9.318 -10.724 1.00 21.68 128 TRP A CA 1
ATOM 884 C C . TRP A 1 116 ? 41.717 -8.967 -12.201 1.00 22.28 128 TRP A C 1
ATOM 885 O O . TRP A 1 116 ? 41.500 -7.809 -12.576 1.00 22.36 128 TRP A O 1
ATOM 896 N N . LEU A 1 117 ? 41.832 -9.995 -13.031 1.00 21.88 129 LEU A N 1
ATOM 897 C CA . LEU A 1 117 ? 41.595 -9.899 -14.470 1.00 21.06 129 LEU A CA 1
ATOM 898 C C . LEU A 1 117 ? 40.761 -11.107 -14.866 1.00 22.39 129 LEU A C 1
ATOM 899 O O . LEU A 1 117 ? 41.112 -12.230 -14.521 1.00 21.71 129 LEU A O 1
ATOM 904 N N . PHE A 1 118 ? 39.673 -10.862 -15.587 1.00 21.58 130 PHE A N 1
ATOM 905 C CA . PHE A 1 118 ? 38.784 -11.928 -16.112 1.00 22.47 130 PHE A CA 1
ATOM 906 C C . PHE A 1 118 ? 38.667 -11.820 -17.608 1.00 23.91 130 PHE A C 1
ATOM 907 O O . PHE A 1 118 ? 38.621 -10.706 -18.145 1.00 22.22 130 PHE A O 1
ATOM 915 N N . ILE A 1 119 ? 38.572 -12.964 -18.279 1.00 23.72 131 ILE A N 1
ATOM 916 C CA . ILE A 1 119 ? 38.210 -13.006 -19.677 1.00 23.83 131 ILE A CA 1
ATOM 917 C C . ILE A 1 119 ? 37.094 -14.041 -19.793 1.00 24.41 131 ILE A C 1
ATOM 918 O O . ILE A 1 119 ? 37.224 -15.182 -19.289 1.00 24.50 131 ILE A O 1
ATOM 923 N N . VAL A 1 120 ? 36.007 -13.661 -20.445 1.00 22.63 132 VAL A N 1
ATOM 924 C CA . VAL A 1 120 ? 34.959 -14.608 -20.775 1.00 22.78 132 VAL A CA 1
ATOM 925 C C . VAL A 1 120 ? 34.870 -14.729 -22.291 1.00 23.32 132 VAL A C 1
ATOM 926 O O . VAL A 1 120 ? 34.800 -13.720 -23.009 1.00 21.97 132 VAL A O 1
ATOM 930 N N . GLU A 1 121 ? 34.878 -15.954 -22.788 1.00 24.39 133 GLU A N 1
ATOM 931 C CA . GLU A 1 121 ? 34.775 -16.181 -24.220 1.00 25.09 133 GLU A CA 1
ATOM 932 C C . GLU A 1 121 ? 33.874 -17.341 -24.550 1.00 23.27 133 GLU A C 1
ATOM 933 O O . GLU A 1 121 ? 33.748 -18.296 -23.790 1.00 23.02 133 GLU A O 1
ATOM 939 N N . GLY A 1 122 ? 33.229 -17.253 -25.701 1.00 23.36 134 GLY A N 1
ATOM 940 C CA . GLY A 1 122 ? 32.372 -18.351 -26.139 1.00 24.53 134 GLY A CA 1
ATOM 941 C C . GLY A 1 122 ? 31.611 -17.973 -27.387 1.00 22.62 134 GLY A C 1
ATOM 942 O O . GLY A 1 122 ? 31.502 -16.794 -27.729 1.00 22.87 134 GLY A O 1
ATOM 943 N N . LYS A 1 123 ? 31.105 -18.988 -28.084 1.00 24.81 135 LYS A N 1
ATOM 944 C CA . LYS A 1 123 ? 30.345 -18.774 -29.300 1.00 24.56 135 LYS A CA 1
ATOM 945 C C . LYS A 1 123 ? 29.000 -18.159 -28.978 1.00 24.94 135 LYS A C 1
ATOM 946 O O . LYS A 1 123 ? 28.493 -17.341 -29.731 1.00 25.22 135 LYS A O 1
ATOM 950 N N . ASN A 1 124 ? 28.429 -18.566 -27.850 1.00 24.20 136 ASN A N 1
ATOM 951 C CA . ASN A 1 124 ? 27.083 -18.129 -27.465 1.00 23.05 136 ASN A CA 1
ATOM 952 C C . ASN A 1 124 ? 26.946 -18.066 -25.967 1.00 23.94 136 ASN A C 1
ATOM 953 O O . ASN A 1 124 ? 27.555 -18.842 -25.246 1.00 27.16 136 ASN A O 1
ATOM 958 N N . GLY A 1 125 ? 26.156 -17.108 -25.514 1.00 25.28 137 GLY A N 1
ATOM 959 C CA . GLY A 1 125 ? 25.892 -16.950 -24.087 1.00 27.02 137 GLY A CA 1
ATOM 960 C C . GLY A 1 125 ? 26.910 -16.158 -23.299 1.00 25.89 137 GLY A C 1
ATOM 961 O O . GLY A 1 125 ? 26.834 -16.131 -22.073 1.00 25.68 137 GLY A O 1
ATOM 962 N N . VAL A 1 126 ? 27.864 -15.494 -23.965 1.00 26.01 138 VAL A N 1
ATOM 963 C CA . VAL A 1 126 ? 28.895 -14.752 -23.238 1.00 24.99 138 VAL A CA 1
ATOM 964 C C . VAL A 1 126 ? 28.310 -13.590 -22.433 1.00 25.48 138 VAL A C 1
ATOM 965 O O . VAL A 1 126 ? 28.635 -13.456 -21.259 1.00 25.27 138 VAL A O 1
ATOM 969 N N . GLU A 1 127 ? 27.458 -12.771 -23.038 1.00 26.22 139 GLU A N 1
ATOM 970 C CA . GLU A 1 127 ? 26.916 -11.600 -22.292 1.00 27.21 139 GLU A CA 1
ATOM 971 C C . GLU A 1 127 ? 26.104 -12.043 -21.041 1.00 27.64 139 GLU A C 1
ATOM 972 O O . GLU A 1 127 ? 26.207 -11.455 -19.961 1.00 27.37 139 GLU A O 1
ATOM 975 N N . GLU A 1 128 ? 25.336 -13.107 -21.206 1.00 26.09 140 GLU A N 1
ATOM 976 C CA . GLU A 1 128 ? 24.530 -13.674 -20.119 1.00 28.09 140 GLU A CA 1
ATOM 977 C C . GLU A 1 128 ? 25.411 -14.196 -18.995 1.00 25.15 140 GLU A C 1
ATOM 978 O O . GLU A 1 128 ? 25.142 -13.977 -17.820 1.00 24.27 140 GLU A O 1
ATOM 984 N N . PHE A 1 129 ? 26.478 -14.897 -19.359 1.00 24.29 141 PHE A N 1
ATOM 985 C CA . PHE A 1 129 ? 27.429 -15.392 -18.361 1.00 22.26 141 PHE A CA 1
ATOM 986 C C . PHE A 1 129 ? 28.139 -14.242 -17.655 1.00 24.83 141 PHE A C 1
ATOM 987 O O . PHE A 1 129 ? 28.298 -14.251 -16.436 1.00 24.79 141 PHE A O 1
ATOM 995 N N . VAL A 1 130 ? 28.559 -13.229 -18.416 1.00 23.38 142 VAL A N 1
ATOM 996 C CA . VAL A 1 130 ? 29.243 -12.068 -17.797 1.00 23.00 142 VAL A CA 1
ATOM 997 C C . VAL A 1 130 ? 28.318 -11.424 -16.773 1.00 21.58 142 VAL A C 1
ATOM 998 O O . VAL A 1 130 ? 28.753 -11.134 -15.661 1.00 23.63 142 VAL A O 1
ATOM 1002 N N . LYS A 1 131 ? 27.047 -11.250 -17.116 1.00 23.64 143 LYS A N 1
ATOM 1003 C CA . LYS A 1 131 ? 26.076 -10.653 -16.205 1.00 23.91 143 LYS A CA 1
ATOM 1004 C C . LYS A 1 131 ? 25.922 -11.488 -14.929 1.00 26.72 143 LYS A C 1
ATOM 1005 O O . LYS A 1 131 ? 25.815 -10.960 -13.828 1.00 22.69 143 LYS A O 1
ATOM 1011 N N . HIS A 1 132 ? 25.909 -12.805 -15.099 1.00 23.09 144 HIS A N 1
ATOM 1012 C CA . HIS A 1 132 ? 25.934 -13.728 -13.948 1.00 24.23 144 HIS A CA 1
ATOM 1013 C C . HIS A 1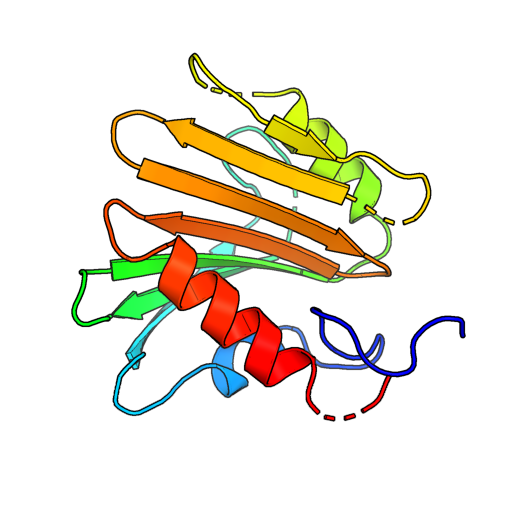 132 ? 27.161 -13.477 -13.053 1.00 21.70 144 HIS A C 1
ATOM 1014 O O . HIS A 1 132 ? 27.039 -13.342 -11.834 1.00 24.21 144 HIS A O 1
ATOM 1021 N N . VAL A 1 133 ? 28.342 -13.445 -13.656 1.00 22.94 145 VAL A N 1
ATOM 1022 C CA . VAL A 1 133 ? 29.572 -13.204 -12.920 1.00 25.23 145 VAL A CA 1
ATOM 1023 C C . VAL A 1 133 ? 29.485 -11.861 -12.175 1.00 24.47 145 VAL A C 1
ATOM 1024 O O . VAL A 1 133 ? 29.792 -11.773 -10.983 1.00 23.14 145 VAL A O 1
ATOM 1028 N N . TYR A 1 134 ? 29.049 -10.816 -12.876 1.00 24.38 146 TYR A N 1
ATOM 1029 C CA . TYR A 1 134 ? 28.825 -9.516 -12.237 1.00 23.75 146 TYR A CA 1
ATOM 1030 C C . TYR A 1 134 ? 27.929 -9.601 -10.984 1.00 24.73 146 TYR A C 1
ATOM 1031 O O . TYR A 1 134 ? 28.230 -9.033 -9.936 1.00 24.80 146 TYR A O 1
ATOM 1040 N N . ARG A 1 135 ? 26.789 -10.252 -11.140 1.00 22.87 147 ARG A N 1
ATOM 1041 C CA . ARG A 1 135 ? 25.818 -10.391 -10.070 1.00 23.35 147 ARG A CA 1
ATOM 1042 C C . ARG A 1 135 ? 26.366 -11.176 -8.863 1.00 24.29 147 ARG A C 1
ATOM 1043 O O . ARG A 1 135 ? 26.136 -10.778 -7.704 1.00 22.05 147 ARG A O 1
ATOM 1051 N N . VAL A 1 136 ? 27.126 -12.238 -9.116 1.00 21.76 148 VAL A N 1
ATOM 1052 C CA . VAL A 1 136 ? 27.670 -13.024 -7.991 1.00 22.69 148 VAL A CA 1
ATOM 1053 C C . VAL A 1 136 ? 28.716 -12.196 -7.235 1.00 22.69 148 VAL A C 1
ATOM 1054 O O . VAL A 1 136 ? 28.674 -12.082 -6.008 1.00 23.01 148 VAL A O 1
ATOM 1058 N N . TYR A 1 137 ? 29.631 -11.585 -7.980 1.00 21.47 149 TYR A N 1
ATOM 1059 C CA . TYR A 1 137 ? 30.697 -10.800 -7.344 1.00 23.28 149 TYR A CA 1
ATOM 1060 C C . TYR A 1 137 ? 30.172 -9.532 -6.685 1.00 21.52 149 TYR A C 1
ATOM 1061 O O . TYR A 1 137 ? 30.662 -9.119 -5.650 1.00 22.02 149 TYR A O 1
ATOM 1070 N N . GLU A 1 138 ? 29.163 -8.910 -7.278 1.00 24.29 150 GLU A N 1
ATOM 1071 C CA . GLU A 1 138 ? 28.622 -7.664 -6.727 1.00 24.86 150 GLU A CA 1
ATOM 1072 C C . GLU A 1 138 ? 28.090 -7.858 -5.307 1.00 22.00 150 GLU A C 1
ATOM 1073 O O . GLU A 1 138 ? 28.113 -6.919 -4.484 1.00 23.05 150 GLU A O 1
ATOM 1079 N N . GLU A 1 139 ? 27.583 -9.053 -4.997 1.00 22.22 151 GLU A N 1
ATOM 1080 C CA . GLU A 1 139 ? 27.045 -9.301 -3.661 1.00 22.64 151 GLU A CA 1
ATOM 1081 C C . GLU A 1 139 ? 28.123 -9.352 -2.579 1.00 23.32 151 GLU A C 1
ATOM 1082 O O . GLU A 1 139 ? 27.825 -9.223 -1.389 1.00 22.94 151 GLU A O 1
ATOM 1093 N N . LYS A 1 141 ? 31.284 -8.299 -0.252 1.00 25.58 153 LYS A N 1
ATOM 1094 C CA . LYS A 1 141 ? 31.809 -7.075 0.307 1.00 28.45 153 LYS A CA 1
ATOM 1095 C C . LYS A 1 141 ? 33.319 -6.967 0.029 1.00 27.35 153 LYS A C 1
ATOM 1096 O O . LYS A 1 141 ? 34.117 -7.866 0.373 1.00 25.13 153 LYS A O 1
ATOM 1100 N N . GLN A 1 142 ? 33.706 -5.849 -0.576 1.00 24.64 154 GLN A N 1
ATOM 1101 C CA . GLN A 1 142 ? 35.105 -5.550 -0.833 1.00 26.16 154 GLN A CA 1
ATOM 1102 C C . GLN A 1 142 ? 35.831 -5.190 0.454 1.00 31.85 154 GLN A C 1
ATOM 1103 O O . GLN A 1 142 ? 35.211 -4.710 1.422 1.00 30.09 154 GLN A O 1
#

Radius of gyration: 13.83 Å; Cα contacts (8 Å, |Δi|>4): 264; chains: 1; bounding box: 30×33×37 Å

Nearest PDB structures (foldseek):
  1vr8-assembly1_A  TM=1.008E+00  e=7.725E-25  Thermotoga maritima
  3m4w-assembly2_B  TM=6.789E-01  e=3.085E-02  Escherichia coli K-12
  3k8i-assembly1_A-2  TM=5.467E-01  e=2.911E-02  Treponema pallidum
  3k8j-assembly1_A-2  TM=5.712E-01  e=1.650E-01  Treponema pallidum
  3m4w-assembly2_D  TM=5.228E-01  e=3.707E-01  Escherichia coli K-12

Foldseek 3Di:
DVDQFWLAADLPDDLVCLVVLLDDPQWHWDDKDWDQADVPAGTFMKTWTQHPFGIKIKTKFFADCQLVRVVVVVPPADDKDWDDDPQIWMWHDDPQKIWIWDDGDGMIMIMIDNTCRVVSSVSSGVSRRPGD

Secondary structure (DSSP, 8-state):
---SS-SS--TTS-HHHHHHTT-BTTBEEEEEEEES-BTTB--EEEEEEEETTEEEEEEEEESTTHHHHHHHHHT----EEEE-----EEEEEETTEEEEEEEETTEEEEEEESS-HHHHHHHHHHHHH---

B-factor: mean 27.99, std 7.97, range [11.84, 69.59]

CATH classification: 3.40.1000.20

InterPro domains:
  IPR021636 Protein of unknown function DUF3242 [PF11586] (26-152)
  IPR035951 TM1622-like superfamily [G3DSA:3.40.1000.20] (15-15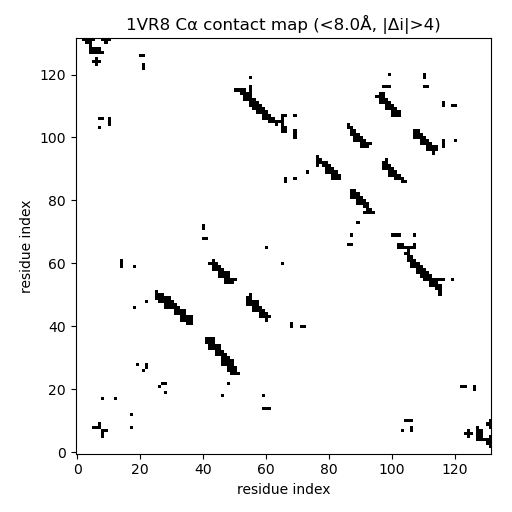4)
  IPR035951 TM1622-like superfamily [SSF143477] (25-154)

Solvent-accessible surface area: 7184 Å² total

Organism: Thermotoga maritima (strain ATCC 43589 / DSM 3109 / JCM 10099 / NBRC 100826 / MSB8) (NCBI:txid243274)

Sequence (132 aa):
KIHHHHHHPPEAYSLDTAIFVLETRDYRLSDVKEIDSYGDVEKGKVAVFETEYGPVFLYVYKGEEAKKIWKKLNGRVSIRRSVLDLPNGKFSTVSNGKKIVAWWRKNWLFIVEGKNGVEEFVKHVYRVYEEKQ